Protein AF-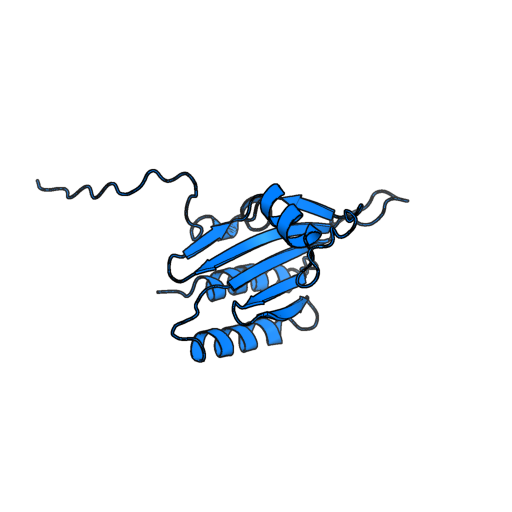A0A1B2EMW1-F1 (afdb_monomer_lite)

Organism: NCBI:txid1882682

Radius of gyration: 16.96 Å; chains: 1; bounding box: 64×35×40 Å

pLDDT: mean 75.16, std 15.54, range [31.75, 91.69]

Secondary structure (DSSP, 8-state):
---HHHHHHHHHHHHHHHT---EEEEEETT--EEEEEGGGHHHHHHHHHHHHHH-TT---EEEEEEEE-S-PPTTSPPPEEEEEEEEETTEEEEPPHHHHHHHHHH-TTT---PPP-TTEEE--HHHH-GGGGGTB--TT--S--------

Structure (mmCIF, N/CA/C/O backbone):
data_AF-A0A1B2EMW1-F1
#
_entry.id   AF-A0A1B2EMW1-F1
#
loop_
_atom_site.group_PDB
_atom_site.id
_atom_site.type_symbol
_atom_site.label_atom_id
_atom_site.label_alt_id
_atom_site.label_comp_id
_atom_site.label_asym_id
_atom_site.label_entity_id
_atom_site.label_seq_id
_atom_site.pdbx_PDB_ins_code
_atom_site.Cartn_x
_atom_site.Cartn_y
_atom_site.Cartn_z
_atom_site.occupancy
_atom_site.B_iso_or_equiv
_atom_site.auth_seq_id
_atom_site.auth_comp_id
_atom_site.auth_asym_id
_atom_site.auth_atom_id
_atom_site.pdbx_PDB_model_num
ATOM 1 N N . MET A 1 1 ? -16.337 -12.265 9.829 1.00 41.25 1 MET A N 1
ATOM 2 C CA . MET A 1 1 ? -16.059 -11.391 8.669 1.00 41.25 1 MET A CA 1
ATOM 3 C C . MET A 1 1 ? -14.568 -11.467 8.407 1.00 41.25 1 MET A C 1
ATOM 5 O O . MET A 1 1 ? -13.822 -11.493 9.378 1.00 41.25 1 MET A O 1
ATOM 9 N N . ALA A 1 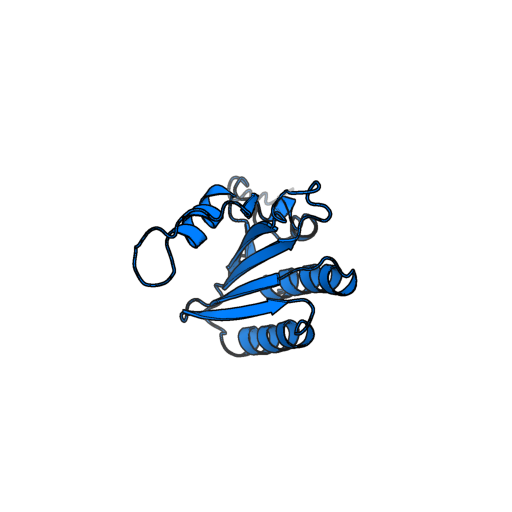2 ? -14.133 -11.597 7.153 1.00 51.66 2 ALA A N 1
ATOM 10 C CA . ALA A 1 2 ? -12.705 -11.541 6.849 1.00 51.66 2 ALA A CA 1
ATOM 11 C C . ALA A 1 2 ? -12.213 -10.118 7.145 1.00 51.66 2 ALA A C 1
ATOM 13 O O . ALA A 1 2 ? -12.780 -9.155 6.634 1.00 51.66 2 ALA A O 1
ATOM 14 N N . HIS A 1 3 ? -11.219 -9.990 8.020 1.00 72.81 3 HIS A N 1
ATOM 15 C CA . HIS A 1 3 ? -10.618 -8.706 8.360 1.00 72.81 3 HIS A CA 1
ATOM 16 C C . HIS A 1 3 ? -10.000 -8.116 7.082 1.00 72.81 3 HIS A C 1
ATOM 18 O O . HIS A 1 3 ? -9.187 -8.788 6.447 1.00 72.81 3 HIS A O 1
ATOM 24 N N . GLY A 1 4 ? -10.379 -6.898 6.672 1.00 82.44 4 GLY A N 1
ATOM 25 C CA . GLY A 1 4 ? -9.952 -6.324 5.383 1.00 82.44 4 GLY A CA 1
ATOM 26 C C . GLY A 1 4 ? -8.428 -6.323 5.196 1.00 82.44 4 GLY A C 1
ATOM 27 O O . GLY A 1 4 ? -7.935 -6.570 4.099 1.00 82.44 4 GLY A O 1
ATOM 28 N N . LEU A 1 5 ? -7.678 -6.174 6.294 1.00 84.94 5 LEU A N 1
ATOM 29 C CA . LEU A 1 5 ? -6.213 -6.232 6.302 1.00 84.94 5 LEU A CA 1
ATOM 30 C C . LEU A 1 5 ? -5.701 -7.608 5.872 1.00 84.94 5 LEU A C 1
ATOM 32 O O . LEU A 1 5 ? -4.776 -7.689 5.072 1.00 84.94 5 LEU A O 1
ATOM 36 N N . ARG A 1 6 ? -6.340 -8.689 6.342 1.00 86.12 6 ARG A N 1
ATOM 37 C CA . ARG A 1 6 ? -5.993 -10.050 5.927 1.00 86.12 6 ARG A CA 1
ATOM 38 C C . ARG A 1 6 ? -6.227 -10.226 4.432 1.00 86.12 6 ARG A C 1
ATOM 40 O O . ARG A 1 6 ? -5.388 -10.817 3.768 1.00 86.12 6 ARG A O 1
ATOM 47 N N . LYS A 1 7 ? -7.300 -9.645 3.883 1.00 87.81 7 LYS A N 1
ATOM 48 C CA . LYS A 1 7 ? -7.561 -9.759 2.446 1.00 87.81 7 LYS A CA 1
ATOM 49 C C . LYS A 1 7 ? -6.527 -9.026 1.591 1.00 87.81 7 LYS A C 1
ATOM 51 O O . LYS A 1 7 ? -6.100 -9.552 0.568 1.00 87.81 7 LYS A O 1
ATOM 56 N N . ILE A 1 8 ? -6.105 -7.840 2.027 1.00 88.00 8 ILE A N 1
ATOM 57 C CA . ILE A 1 8 ? -5.001 -7.116 1.391 1.00 88.00 8 ILE A CA 1
ATOM 58 C C . ILE A 1 8 ? -3.721 -7.957 1.425 1.00 88.00 8 ILE A C 1
ATOM 60 O O . ILE A 1 8 ? -3.061 -8.091 0.402 1.00 88.00 8 ILE A O 1
ATOM 64 N N . VAL A 1 9 ? -3.399 -8.562 2.569 1.00 87.38 9 VAL A N 1
ATOM 65 C CA . VAL A 1 9 ? -2.195 -9.391 2.733 1.00 87.38 9 VAL A CA 1
ATOM 66 C C . VAL A 1 9 ? -2.240 -10.654 1.877 1.00 87.38 9 VAL A C 1
ATOM 68 O O . VAL A 1 9 ? -1.217 -11.002 1.306 1.00 87.38 9 VAL A O 1
ATOM 71 N N . GLU A 1 10 ? -3.399 -11.301 1.726 1.00 88.31 10 GLU A N 1
ATOM 72 C CA . GLU A 1 10 ? -3.576 -12.443 0.813 1.00 88.31 10 GLU A CA 1
ATOM 73 C C . GLU A 1 10 ? -3.230 -12.074 -0.636 1.00 88.31 10 GLU A C 1
ATOM 75 O O . GLU A 1 10 ? -2.419 -12.748 -1.260 1.00 88.31 10 GLU A O 1
ATOM 80 N N . VAL A 1 11 ? -3.796 -10.978 -1.159 1.00 89.06 11 VAL A N 1
ATOM 81 C CA . VAL A 1 11 ? -3.510 -10.513 -2.533 1.00 89.06 11 VAL A CA 1
ATOM 82 C C . VAL A 1 11 ? -2.036 -10.156 -2.686 1.00 89.06 11 VAL A C 1
ATOM 84 O O . VAL A 1 11 ? -1.382 -10.498 -3.667 1.00 89.06 11 VAL A O 1
ATOM 87 N N . LEU A 1 12 ? -1.493 -9.468 -1.690 1.00 87.00 12 LEU A N 1
ATOM 88 C CA . LEU A 1 12 ? -0.093 -9.089 -1.668 1.00 87.00 12 LEU A CA 1
ATOM 89 C C . LEU A 1 12 ? 0.823 -10.335 -1.653 1.00 87.00 12 LEU A C 1
ATOM 91 O O . LEU A 1 12 ? 1.866 -10.313 -2.302 1.00 87.00 12 LEU A O 1
ATOM 95 N N . ASP A 1 13 ? 0.445 -11.411 -0.952 1.00 86.12 13 ASP A N 1
ATOM 96 C CA . ASP A 1 13 ? 1.211 -12.664 -0.872 1.00 86.12 13 ASP A CA 1
ATOM 97 C C . ASP A 1 13 ? 1.266 -13.387 -2.217 1.00 86.12 13 ASP A C 1
ATOM 99 O O . ASP A 1 13 ? 2.330 -13.861 -2.612 1.00 86.12 13 ASP A O 1
ATOM 103 N N . GLU A 1 14 ? 0.167 -13.381 -2.971 1.00 86.56 14 GLU A N 1
ATOM 104 C CA . GLU A 1 14 ? 0.135 -13.902 -4.342 1.00 86.56 14 GLU A CA 1
ATOM 105 C C . GLU A 1 14 ? 1.148 -13.171 -5.246 1.00 86.56 14 GLU A C 1
ATOM 107 O O . GLU A 1 14 ? 1.911 -13.812 -5.972 1.00 86.56 14 GLU A O 1
ATOM 112 N N . HIS A 1 15 ? 1.233 -11.840 -5.146 1.00 84.56 15 HIS A N 1
ATOM 113 C CA . HIS A 1 15 ? 2.215 -11.042 -5.891 1.00 84.56 15 HIS A CA 1
ATOM 114 C C . HIS A 1 15 ? 3.664 -11.271 -5.429 1.00 84.56 15 HIS A C 1
ATOM 116 O O . HIS A 1 15 ? 4.578 -11.330 -6.255 1.00 84.56 15 HIS A O 1
ATOM 122 N N . ALA A 1 16 ? 3.897 -11.408 -4.121 1.00 82.38 16 ALA A N 1
ATOM 123 C CA . ALA A 1 16 ? 5.229 -11.693 -3.589 1.00 82.38 16 ALA A CA 1
ATOM 124 C C . ALA A 1 16 ? 5.734 -13.066 -4.059 1.00 82.38 16 ALA A C 1
ATOM 126 O O . ALA A 1 16 ? 6.887 -13.204 -4.468 1.00 82.38 16 ALA A O 1
ATOM 127 N N . GLN A 1 17 ? 4.859 -14.076 -4.080 1.00 82.25 17 GLN A N 1
ATOM 128 C CA . GLN A 1 17 ? 5.174 -15.404 -4.614 1.00 82.25 17 GLN A CA 1
ATOM 129 C C . GLN A 1 17 ? 5.427 -15.392 -6.130 1.00 82.25 17 GLN A C 1
ATOM 131 O O . GLN A 1 17 ? 6.223 -16.198 -6.616 1.00 82.25 17 GLN A O 1
ATOM 136 N N . ALA A 1 18 ? 4.788 -14.481 -6.870 1.00 83.56 18 ALA A N 1
ATOM 137 C CA . ALA A 1 18 ? 5.028 -14.279 -8.300 1.00 83.56 18 ALA A CA 1
ATOM 138 C C . ALA A 1 18 ? 6.369 -13.579 -8.606 1.00 83.56 18 ALA A C 1
ATOM 140 O O . ALA A 1 18 ? 6.864 -13.679 -9.730 1.00 83.56 18 ALA A O 1
ATOM 141 N N . GLY A 1 19 ? 6.990 -12.936 -7.610 1.00 80.44 19 GLY A N 1
ATOM 142 C CA . GLY A 1 19 ? 8.256 -12.218 -7.770 1.00 80.44 19 GLY A CA 1
ATOM 143 C C . GLY A 1 19 ? 8.098 -10.806 -8.339 1.00 80.44 19 GLY A C 1
ATOM 144 O O . GLY A 1 19 ? 9.003 -10.313 -9.011 1.00 80.44 19 GLY A O 1
ATOM 145 N N . ASP A 1 20 ? 6.970 -10.147 -8.063 1.00 80.69 20 ASP A N 1
ATOM 146 C CA . ASP A 1 20 ? 6.629 -8.824 -8.609 1.00 80.69 20 ASP A CA 1
ATOM 147 C C . ASP A 1 20 ? 7.428 -7.653 -7.994 1.00 80.69 20 ASP A C 1
ATOM 149 O O . ASP A 1 20 ? 7.221 -6.490 -8.361 1.00 80.69 20 ASP A O 1
ATOM 153 N N . GLY A 1 21 ? 8.338 -7.919 -7.049 1.00 82.50 21 GLY A N 1
ATOM 154 C CA . GLY A 1 21 ? 9.200 -6.893 -6.460 1.00 82.50 21 GLY A CA 1
ATOM 155 C C . GLY A 1 21 ? 8.488 -5.975 -5.467 1.00 82.50 21 GLY A C 1
ATOM 156 O O . GLY A 1 21 ? 8.894 -4.819 -5.308 1.00 82.50 21 GLY A O 1
ATOM 157 N N . LEU A 1 22 ? 7.377 -6.408 -4.866 1.00 85.69 22 LEU A N 1
ATOM 158 C CA . LEU A 1 22 ? 6.535 -5.521 -4.069 1.00 85.69 22 LEU A CA 1
ATOM 159 C C . LEU A 1 22 ? 7.206 -5.122 -2.752 1.00 85.69 22 LEU A C 1
ATOM 161 O O . LEU A 1 22 ? 7.872 -5.899 -2.074 1.00 85.69 22 LEU A O 1
ATOM 165 N N . SER A 1 23 ? 6.954 -3.882 -2.338 1.00 88.00 23 SER A N 1
ATOM 166 C CA . SER A 1 23 ? 7.227 -3.441 -0.972 1.00 88.00 23 SER A CA 1
ATOM 167 C C . SER A 1 23 ? 6.031 -2.716 -0.378 1.00 88.00 23 SER A C 1
ATOM 169 O O . SER A 1 23 ? 5.301 -1.998 -1.063 1.00 88.00 23 SER A O 1
ATOM 171 N N . ILE A 1 24 ? 5.827 -2.906 0.919 1.00 89.25 24 ILE A N 1
ATOM 172 C CA . ILE A 1 24 ? 4.672 -2.419 1.659 1.00 89.25 24 ILE A CA 1
ATOM 173 C C . ILE A 1 24 ? 5.150 -1.614 2.855 1.00 89.25 24 ILE A C 1
ATOM 175 O O . ILE A 1 24 ? 6.074 -2.013 3.559 1.00 89.25 24 ILE A O 1
ATOM 179 N N . THR A 1 25 ? 4.480 -0.501 3.121 1.00 88.88 25 THR A N 1
ATOM 180 C CA . THR A 1 25 ? 4.504 0.136 4.437 1.00 88.88 25 THR A CA 1
ATOM 181 C C . THR A 1 25 ? 3.124 0.006 5.059 1.00 88.88 25 THR A C 1
ATOM 183 O O . THR A 1 25 ? 2.148 0.485 4.486 1.00 88.88 25 THR A O 1
ATOM 186 N N . LEU A 1 26 ? 3.056 -0.616 6.230 1.00 87.25 26 LEU A N 1
ATOM 187 C CA . LEU A 1 26 ? 1.871 -0.673 7.074 1.00 87.25 26 LEU A CA 1
ATOM 188 C C . LEU A 1 26 ? 2.018 0.372 8.182 1.00 87.25 26 LEU A C 1
ATOM 190 O O . LEU A 1 26 ? 3.018 0.368 8.904 1.00 87.25 26 LEU A O 1
ATOM 194 N N . LEU A 1 27 ? 1.037 1.262 8.301 1.00 84.94 27 LEU A N 1
ATOM 195 C CA . LEU A 1 27 ? 0.942 2.235 9.383 1.00 84.94 27 LEU A CA 1
ATOM 196 C C . LEU A 1 27 ? -0.288 1.922 10.233 1.00 84.94 27 LEU A C 1
ATOM 198 O O . LEU A 1 27 ? -1.396 1.809 9.705 1.00 84.94 27 LEU A O 1
ATOM 202 N N . THR A 1 28 ? -0.081 1.800 11.539 1.00 80.25 28 THR A N 1
ATOM 203 C CA . THR A 1 28 ? -1.155 1.665 12.532 1.00 80.25 28 THR A CA 1
ATOM 204 C C . THR A 1 28 ? -1.560 3.041 13.062 1.00 80.25 28 THR A C 1
ATOM 206 O O . THR A 1 28 ? -0.787 4.003 12.973 1.00 80.25 28 THR A O 1
ATOM 209 N N . ILE A 1 29 ? -2.746 3.152 13.668 1.00 72.62 29 ILE A N 1
ATOM 210 C CA . ILE A 1 29 ? -3.170 4.415 14.298 1.00 72.62 29 ILE A CA 1
ATOM 211 C C . ILE A 1 29 ? -2.290 4.796 15.492 1.00 72.62 29 ILE A C 1
ATOM 213 O O . ILE A 1 29 ? -2.096 5.979 15.764 1.00 72.62 29 ILE A O 1
ATOM 217 N N . SER A 1 30 ? -1.709 3.796 16.162 1.00 72.31 30 SER A N 1
ATOM 218 C CA . SER A 1 30 ? -0.747 3.967 17.252 1.00 72.31 30 SER A CA 1
ATOM 219 C C . SER A 1 30 ? 0.592 4.562 16.786 1.00 72.31 30 SER A C 1
ATOM 221 O O . SER A 1 30 ? 1.472 4.842 17.600 1.00 72.31 30 SER A O 1
ATOM 223 N N . GLY A 1 31 ? 0.749 4.805 15.478 1.00 72.62 31 GLY A N 1
ATOM 224 C CA . GLY A 1 31 ? 1.937 5.407 14.880 1.00 72.62 31 GLY A CA 1
ATOM 225 C C . GLY A 1 31 ? 3.059 4.405 14.621 1.00 72.62 31 GLY A C 1
ATOM 226 O O . GLY A 1 31 ? 4.166 4.813 14.257 1.00 72.62 31 GLY A O 1
ATOM 227 N N . GLN A 1 32 ? 2.798 3.105 14.782 1.00 79.50 32 GLN A N 1
ATOM 228 C CA . GLN A 1 32 ? 3.748 2.065 14.418 1.00 79.50 32 GLN A CA 1
ATOM 229 C C . GLN A 1 32 ? 3.853 1.992 12.895 1.00 79.50 32 GLN A C 1
ATOM 231 O O . GLN A 1 32 ? 2.855 1.930 12.178 1.00 79.50 32 GLN A O 1
ATOM 236 N N . VAL A 1 33 ? 5.091 1.987 12.403 1.00 83.88 33 VAL A N 1
ATOM 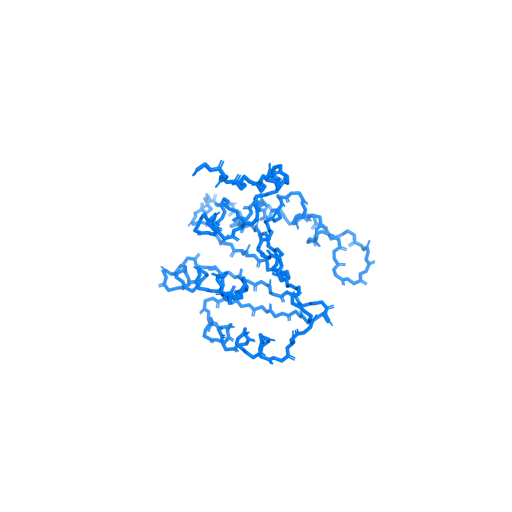237 C CA . VAL A 1 33 ? 5.404 1.856 10.980 1.00 83.88 33 VAL A CA 1
ATOM 238 C C . VAL A 1 33 ? 6.167 0.558 10.779 1.00 83.88 33 VAL A C 1
ATOM 240 O O . VAL A 1 33 ? 7.258 0.384 11.324 1.00 83.88 33 VAL A O 1
ATOM 243 N N . MET A 1 34 ? 5.610 -0.344 9.979 1.00 84.38 34 MET A N 1
ATOM 244 C CA . MET A 1 34 ? 6.249 -1.602 9.596 1.00 84.38 34 MET A CA 1
ATOM 245 C C . MET A 1 34 ? 6.472 -1.619 8.089 1.00 84.38 34 MET A C 1
ATOM 247 O O . MET A 1 34 ? 5.603 -1.207 7.323 1.00 84.38 34 MET A O 1
ATOM 251 N N . ASN A 1 35 ? 7.646 -2.080 7.663 1.00 87.56 35 ASN A N 1
ATOM 252 C CA . ASN A 1 35 ? 8.003 -2.158 6.252 1.00 87.56 35 ASN A CA 1
ATOM 253 C C . ASN A 1 35 ? 8.299 -3.601 5.872 1.00 87.56 35 ASN A C 1
ATOM 255 O O . ASN A 1 35 ? 9.073 -4.284 6.547 1.00 87.56 35 ASN A O 1
ATOM 259 N N . PHE A 1 36 ? 7.703 -4.023 4.768 1.00 86.12 36 PHE A N 1
ATOM 260 C CA . PHE A 1 36 ? 7.843 -5.364 4.237 1.00 86.12 36 PHE A CA 1
ATOM 261 C C . PHE A 1 36 ? 8.231 -5.314 2.763 1.00 86.12 36 PHE A C 1
ATOM 263 O O . PHE A 1 36 ? 7.883 -4.375 2.047 1.00 86.12 36 PHE A O 1
ATOM 270 N N . SER A 1 37 ? 8.976 -6.312 2.325 1.00 84.69 37 SER A N 1
ATOM 271 C CA . SER A 1 37 ? 9.382 -6.558 0.945 1.00 84.69 37 SER A CA 1
ATOM 272 C C . SER A 1 37 ? 9.478 -8.065 0.726 1.00 84.69 37 SER A C 1
ATOM 274 O O . SER A 1 37 ? 9.287 -8.844 1.664 1.00 84.69 37 SER A O 1
ATOM 276 N N . ASP A 1 38 ? 9.806 -8.480 -0.493 1.00 76.06 38 ASP A N 1
ATOM 277 C CA . ASP A 1 38 ? 9.955 -9.895 -0.854 1.00 76.06 38 ASP A CA 1
ATOM 278 C C . ASP A 1 38 ? 10.815 -10.696 0.153 1.00 76.06 38 ASP A C 1
ATOM 280 O O . ASP A 1 38 ? 10.484 -11.828 0.503 1.00 76.06 38 ASP A O 1
ATOM 284 N N . ASP A 1 39 ? 11.873 -10.086 0.701 1.00 76.88 39 ASP A N 1
ATOM 285 C CA . ASP A 1 39 ? 12.827 -10.743 1.609 1.00 76.88 39 ASP A CA 1
ATOM 286 C C . ASP A 1 39 ? 12.262 -11.094 2.997 1.00 76.88 39 ASP A C 1
ATOM 288 O O . ASP A 1 39 ? 12.752 -12.016 3.654 1.00 76.88 39 ASP A O 1
ATOM 292 N N . ASN A 1 40 ? 11.259 -10.361 3.486 1.00 78.50 40 ASN A N 1
ATOM 293 C CA . ASN A 1 40 ? 10.692 -10.549 4.828 1.00 78.50 40 ASN A CA 1
ATOM 294 C C . ASN A 1 40 ? 9.184 -10.815 4.796 1.00 78.50 40 ASN A C 1
ATOM 296 O O . ASN A 1 40 ? 8.483 -10.640 5.795 1.00 78.50 40 ASN A O 1
ATOM 300 N N . TRP A 1 41 ? 8.695 -11.290 3.655 1.00 79.94 41 TRP A N 1
ATOM 301 C CA . TRP A 1 41 ? 7.276 -11.442 3.404 1.00 79.94 41 TRP A CA 1
ATOM 302 C C . TRP A 1 41 ? 6.553 -12.345 4.406 1.00 79.94 41 TRP A C 1
ATOM 304 O O . TRP A 1 41 ? 5.490 -12.010 4.914 1.00 79.94 41 TRP A O 1
ATOM 314 N N . ARG A 1 42 ? 7.166 -13.471 4.787 1.00 77.81 42 ARG A N 1
ATOM 315 C CA . ARG A 1 42 ? 6.585 -14.379 5.795 1.00 77.81 42 ARG A CA 1
ATOM 316 C C . ARG A 1 42 ? 6.359 -13.700 7.148 1.00 77.81 42 ARG A C 1
ATOM 318 O O . ARG A 1 42 ? 5.455 -14.091 7.882 1.00 77.81 42 ARG A O 1
ATOM 325 N N . SER A 1 43 ? 7.164 -12.689 7.474 1.00 80.31 43 SER A N 1
ATOM 326 C CA . SER A 1 43 ? 6.994 -11.898 8.690 1.00 80.31 43 SER A CA 1
ATOM 327 C C . SER A 1 43 ? 5.787 -10.965 8.602 1.00 80.31 43 SER A C 1
ATOM 329 O O . SER A 1 43 ? 5.172 -10.722 9.632 1.00 80.31 43 SER A O 1
ATOM 331 N N . LEU A 1 44 ? 5.392 -10.499 7.408 1.00 78.75 44 LEU A N 1
ATOM 332 C CA . LEU A 1 44 ? 4.175 -9.698 7.219 1.00 78.75 44 LEU A CA 1
ATOM 333 C C . LEU A 1 44 ? 2.933 -10.474 7.657 1.00 78.75 44 LEU A C 1
ATOM 335 O O . LEU A 1 44 ? 2.149 -9.958 8.451 1.00 78.75 44 LEU A O 1
ATOM 339 N N . THR A 1 45 ? 2.763 -11.705 7.167 1.00 79.00 45 THR A N 1
ATOM 340 C CA . THR A 1 45 ? 1.593 -12.537 7.488 1.00 79.00 45 THR A CA 1
ATOM 341 C C . THR A 1 45 ? 1.472 -12.754 8.994 1.00 79.00 45 THR A C 1
ATOM 343 O O . THR A 1 45 ? 0.405 -12.538 9.563 1.00 79.00 45 THR A O 1
ATOM 346 N N . GLN A 1 46 ? 2.584 -13.097 9.652 1.00 80.31 46 GLN A N 1
ATOM 347 C CA . GLN A 1 46 ? 2.612 -13.290 11.100 1.00 80.31 46 GLN A CA 1
ATOM 348 C C . GLN A 1 46 ? 2.315 -11.989 11.861 1.00 80.31 46 GLN A C 1
ATOM 350 O O . GLN A 1 46 ? 1.480 -11.992 12.761 1.00 80.31 46 GLN A O 1
ATOM 355 N N . SER A 1 47 ? 2.955 -10.873 11.495 1.00 81.38 47 SER A N 1
ATOM 356 C CA . SER A 1 47 ? 2.715 -9.581 12.150 1.00 81.38 47 SER A CA 1
ATOM 357 C C . SER A 1 47 ? 1.267 -9.123 12.002 1.00 81.38 47 SER A C 1
ATOM 359 O O . SER A 1 47 ? 0.707 -8.555 12.932 1.00 81.38 47 SER A O 1
ATOM 361 N N . VAL A 1 48 ? 0.633 -9.388 10.861 1.00 80.00 48 VAL A N 1
ATOM 362 C CA . VAL A 1 48 ? -0.782 -9.064 10.641 1.00 80.00 48 VAL A CA 1
ATOM 363 C C . VAL A 1 48 ? -1.689 -9.936 11.503 1.00 80.00 48 VAL A C 1
ATOM 365 O O . VAL A 1 48 ? -2.637 -9.418 12.087 1.00 80.00 48 VAL A O 1
ATOM 368 N N . ASP A 1 49 ? -1.399 -11.230 11.630 1.00 80.44 49 ASP A N 1
ATOM 369 C CA . ASP A 1 49 ? -2.161 -12.119 12.513 1.00 80.44 49 ASP A CA 1
ATOM 370 C C . ASP A 1 49 ? -2.049 -11.702 13.987 1.00 80.44 49 ASP A C 1
ATOM 372 O O . ASP A 1 49 ? -3.045 -11.738 14.716 1.00 80.44 49 ASP A O 1
ATOM 376 N N . GLU A 1 50 ? -0.865 -11.258 14.414 1.00 79.62 50 GLU A N 1
ATOM 377 C CA . GLU A 1 50 ? -0.631 -10.703 15.749 1.00 79.62 50 GLU A CA 1
ATOM 378 C C . GLU A 1 50 ? -1.405 -9.391 15.957 1.00 79.62 50 GLU A C 1
ATOM 380 O O . GLU A 1 50 ? -2.128 -9.279 16.946 1.00 79.62 50 GLU A O 1
ATOM 385 N N . LEU A 1 51 ? -1.345 -8.454 15.002 1.00 77.25 51 LEU A N 1
ATOM 386 C CA . LEU A 1 51 ? -2.055 -7.165 15.059 1.00 77.25 51 LEU A CA 1
ATOM 387 C C . LEU A 1 51 ? -3.574 -7.335 15.132 1.00 77.25 51 LEU A C 1
ATOM 389 O O . LEU A 1 51 ? -4.222 -6.740 15.992 1.00 77.25 51 LEU A O 1
ATOM 393 N N . ILE A 1 52 ? -4.135 -8.192 14.272 1.00 75.88 52 ILE A N 1
ATOM 394 C CA . ILE A 1 52 ? -5.572 -8.509 14.265 1.00 75.88 52 ILE A CA 1
ATOM 395 C C . ILE A 1 52 ? -5.998 -9.126 15.606 1.00 75.88 52 ILE A C 1
ATOM 397 O O . ILE A 1 52 ? -7.122 -8.919 16.058 1.00 75.88 52 ILE A O 1
ATOM 401 N N . SER A 1 53 ? -5.117 -9.902 16.243 1.00 73.56 53 SER A N 1
ATOM 402 C CA . SER A 1 53 ? -5.410 -10.555 17.522 1.00 73.56 53 SER A CA 1
ATOM 403 C C . SER A 1 53 ? -5.272 -9.612 18.723 1.00 73.56 53 SER A C 1
ATOM 405 O O . SER A 1 53 ? -5.943 -9.830 19.733 1.00 73.56 53 SER A O 1
ATOM 407 N N . SER A 1 54 ? -4.407 -8.593 18.648 1.00 68.94 54 SER A N 1
ATOM 408 C CA . SER A 1 54 ? -4.120 -7.677 19.760 1.00 68.94 54 SER A CA 1
ATOM 409 C C . SER A 1 54 ? -5.020 -6.443 19.815 1.00 68.94 54 SER A C 1
ATOM 411 O O . SER A 1 54 ? -5.274 -5.944 20.909 1.00 68.94 54 SER A O 1
ATOM 413 N N . GLU A 1 55 ? -5.502 -5.940 18.676 1.00 61.31 55 GLU A N 1
ATOM 414 C CA . GLU A 1 55 ? -6.163 -4.627 18.595 1.00 61.31 55 GLU A CA 1
ATOM 415 C C . GLU A 1 55 ? -7.666 -4.716 18.306 1.00 61.31 55 GLU A C 1
ATOM 417 O O . GLU A 1 55 ? -8.160 -4.085 17.385 1.00 61.31 55 GLU A O 1
ATOM 422 N N . ALA A 1 56 ? -8.423 -5.445 19.134 1.00 53.94 56 ALA A N 1
ATOM 423 C CA . ALA A 1 56 ? -9.872 -5.660 18.967 1.00 53.94 56 ALA A CA 1
ATOM 424 C C . ALA A 1 56 ? -10.747 -4.379 18.831 1.00 53.94 56 ALA A C 1
ATOM 426 O O . ALA A 1 56 ? -11.927 -4.466 18.465 1.00 53.94 56 ALA A O 1
ATOM 427 N N . ASP A 1 57 ? -10.193 -3.192 19.104 1.00 53.78 57 ASP A N 1
ATOM 428 C CA . ASP A 1 57 ? -10.902 -1.912 19.051 1.00 53.78 57 ASP A CA 1
ATOM 429 C C . ASP A 1 57 ? -10.279 -0.830 18.144 1.00 53.78 57 ASP A C 1
ATOM 431 O O . ASP A 1 57 ? -10.963 0.158 17.868 1.00 53.78 57 ASP A O 1
ATOM 435 N N . GLU A 1 58 ? -9.075 -1.017 17.587 1.00 57.88 58 GLU A N 1
ATOM 436 C CA . GLU A 1 58 ? -8.348 0.008 16.805 1.00 57.88 58 GLU A CA 1
ATOM 43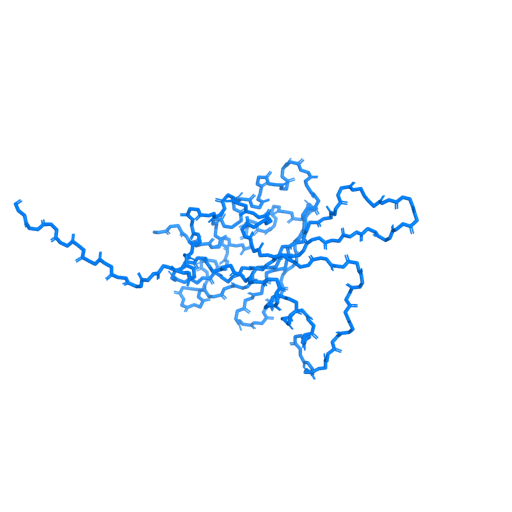7 C C . GLU A 1 58 ? -8.060 -0.439 15.354 1.00 57.88 58 GLU A C 1
ATOM 439 O O . GLU A 1 58 ? -6.956 -0.354 14.836 1.00 57.88 58 GLU A O 1
ATOM 444 N N . ASP A 1 59 ? -9.097 -0.882 14.646 1.00 67.06 59 ASP A N 1
ATOM 445 C CA . ASP A 1 59 ? -8.996 -1.588 13.353 1.00 67.06 59 ASP A CA 1
ATOM 446 C C . ASP A 1 59 ? -8.590 -0.735 12.129 1.00 67.06 59 ASP A C 1
ATOM 448 O O . ASP A 1 59 ? -8.809 -1.168 10.994 1.00 67.06 59 ASP A O 1
ATOM 452 N N . THR A 1 60 ? -8.069 0.488 12.300 1.00 78.94 60 THR A N 1
ATOM 453 C CA . THR A 1 60 ? -7.724 1.335 11.142 1.00 78.94 60 THR A CA 1
ATOM 454 C C . THR A 1 60 ? -6.250 1.237 10.764 1.00 78.94 60 THR A C 1
ATOM 456 O O . THR A 1 60 ? -5.367 1.645 11.511 1.00 78.94 60 THR A O 1
ATOM 459 N N . TYR A 1 61 ? -5.977 0.761 9.554 1.00 84.75 61 TYR A N 1
ATOM 460 C CA . TYR A 1 61 ? -4.623 0.587 9.035 1.00 84.75 61 TYR A CA 1
ATOM 461 C C . TYR A 1 61 ? -4.455 1.325 7.717 1.00 84.75 61 TYR A C 1
ATOM 463 O O . TYR A 1 61 ? -5.316 1.235 6.844 1.00 84.75 61 TYR A O 1
ATOM 471 N N . VAL A 1 62 ? -3.323 1.999 7.531 1.00 85.00 62 VAL A N 1
ATOM 472 C CA . VAL A 1 62 ? -2.935 2.539 6.223 1.00 85.00 62 VAL A CA 1
ATOM 473 C C . VAL A 1 62 ? -1.904 1.609 5.601 1.00 85.00 62 VAL A C 1
ATOM 475 O O . VAL A 1 62 ? -0.850 1.359 6.184 1.00 85.00 62 VAL A O 1
ATOM 478 N N . VAL A 1 63 ? -2.200 1.104 4.408 1.00 87.25 63 VAL A N 1
ATOM 479 C CA . VAL A 1 63 ? -1.318 0.218 3.645 1.00 87.25 63 VAL A CA 1
ATOM 480 C C . VAL A 1 63 ? -0.836 0.958 2.408 1.00 87.25 63 VAL A C 1
ATOM 482 O O . VAL A 1 63 ? -1.629 1.302 1.537 1.00 87.25 63 VAL A O 1
ATOM 485 N N . ILE A 1 64 ? 0.468 1.200 2.318 1.00 87.94 64 ILE A N 1
ATOM 486 C CA . ILE A 1 64 ? 1.113 1.810 1.152 1.00 87.94 64 ILE A CA 1
ATOM 487 C C . ILE A 1 64 ? 1.851 0.718 0.398 1.00 87.94 64 ILE A C 1
ATOM 489 O O . ILE A 1 64 ? 2.799 0.143 0.929 1.00 87.94 64 ILE A O 1
ATOM 493 N N . VAL A 1 65 ? 1.458 0.469 -0.844 1.00 89.06 65 VAL A N 1
ATOM 494 C CA . VAL A 1 65 ? 2.046 -0.556 -1.710 1.00 89.06 65 VAL A CA 1
ATOM 495 C C . VAL A 1 65 ? 2.908 0.123 -2.763 1.00 89.06 65 VAL A C 1
ATOM 497 O O . VAL A 1 65 ? 2.506 1.124 -3.358 1.00 89.06 65 VAL A O 1
ATOM 500 N N . ARG A 1 66 ? 4.106 -0.409 -2.990 1.00 90.12 66 ARG A N 1
ATOM 501 C CA . ARG A 1 66 ? 5.060 0.076 -3.986 1.00 90.12 66 ARG A CA 1
ATOM 502 C C . ARG A 1 66 ? 5.470 -1.081 -4.884 1.00 90.12 66 ARG A C 1
ATOM 504 O O . ARG A 1 66 ? 5.970 -2.087 -4.387 1.00 90.12 66 ARG A O 1
ATOM 511 N N . ARG A 1 67 ? 5.302 -0.905 -6.193 1.00 87.56 67 ARG A N 1
ATOM 512 C CA . ARG A 1 67 ? 5.757 -1.839 -7.228 1.00 87.56 67 ARG A CA 1
ATOM 513 C C . ARG A 1 67 ? 6.859 -1.184 -8.066 1.00 87.56 67 ARG A C 1
ATOM 515 O O . ARG A 1 67 ? 6.643 -0.063 -8.537 1.00 87.56 67 ARG A O 1
ATOM 522 N N . PRO A 1 68 ? 8.028 -1.813 -8.254 1.00 84.06 68 PRO A N 1
ATOM 523 C CA . PRO A 1 68 ? 9.015 -1.347 -9.218 1.00 84.06 68 PRO A CA 1
ATOM 524 C C . PRO A 1 68 ? 8.452 -1.505 -10.635 1.00 84.06 68 PRO A C 1
ATOM 526 O O . PRO A 1 68 ? 7.873 -2.533 -10.970 1.00 84.06 68 PRO A O 1
ATOM 529 N N . ASP A 1 69 ? 8.609 -0.492 -11.482 1.00 73.19 69 ASP A N 1
ATOM 530 C CA . ASP A 1 69 ? 8.257 -0.629 -12.893 1.00 73.19 69 ASP A CA 1
ATOM 531 C C . ASP A 1 69 ? 9.260 -1.577 -13.571 1.00 73.19 69 ASP A C 1
ATOM 533 O O . ASP A 1 69 ? 10.476 -1.411 -13.450 1.00 73.19 69 ASP A O 1
ATOM 537 N N . GLU A 1 70 ? 8.750 -2.551 -14.330 1.00 61.00 70 GLU A N 1
ATOM 538 C CA . GLU A 1 70 ? 9.543 -3.675 -14.847 1.00 61.00 70 GLU A CA 1
ATOM 539 C C . GLU A 1 70 ? 10.700 -3.268 -15.773 1.00 61.00 70 GLU A C 1
ATOM 541 O O . GLU A 1 70 ? 11.658 -4.028 -15.918 1.00 61.00 70 GLU A O 1
ATOM 546 N N . LYS A 1 71 ? 10.647 -2.098 -16.432 1.00 59.31 71 LYS A N 1
ATOM 547 C CA . LYS A 1 71 ? 11.694 -1.658 -17.375 1.00 59.31 71 LYS A CA 1
ATOM 548 C C . LYS A 1 71 ? 11.833 -0.134 -17.445 1.00 59.31 71 LYS A C 1
ATOM 550 O O . LYS A 1 71 ? 11.148 0.500 -18.255 1.00 59.31 71 LYS A O 1
ATOM 555 N N . PRO A 1 72 ? 12.760 0.492 -16.699 1.00 60.50 72 PRO A N 1
ATOM 556 C CA . PRO A 1 72 ? 13.188 1.839 -17.050 1.00 60.50 72 PRO A CA 1
ATOM 557 C C . PRO A 1 72 ? 13.867 1.815 -18.424 1.00 60.50 72 PRO A C 1
ATOM 559 O O . PRO A 1 72 ? 14.677 0.937 -18.723 1.00 60.50 72 PRO A O 1
ATOM 562 N N . ALA A 1 73 ? 13.557 2.794 -19.277 1.00 63.59 73 ALA A N 1
ATOM 563 C CA . ALA A 1 73 ? 14.337 2.994 -20.495 1.00 63.59 73 ALA A CA 1
ATOM 564 C C . ALA A 1 73 ? 15.818 3.247 -20.126 1.00 63.59 73 ALA A C 1
ATOM 566 O O . ALA A 1 73 ? 16.075 3.844 -19.076 1.00 63.59 73 ALA A O 1
ATOM 567 N N . PRO A 1 74 ? 16.794 2.845 -20.961 1.00 63.62 74 PRO A N 1
ATOM 568 C CA . PRO A 1 74 ? 18.210 3.073 -20.678 1.00 63.62 74 PRO A CA 1
ATOM 569 C C . PRO A 1 74 ? 18.492 4.540 -20.320 1.00 63.62 74 PRO A C 1
ATOM 571 O O . PRO A 1 74 ? 18.092 5.449 -21.046 1.00 63.62 74 PRO A O 1
ATOM 574 N N . GLY A 1 75 ? 19.149 4.770 -19.179 1.00 67.12 75 GLY A N 1
ATOM 575 C CA . GLY A 1 75 ? 19.447 6.113 -18.665 1.00 67.12 75 GLY A CA 1
ATOM 576 C C . GLY A 1 75 ? 18.303 6.797 -17.905 1.00 67.12 75 GLY A C 1
ATOM 577 O O . GLY A 1 75 ? 18.476 7.931 -17.461 1.00 67.12 75 GLY A O 1
ATOM 578 N N . LYS A 1 76 ? 17.150 6.140 -17.723 1.00 62.78 76 LYS A N 1
ATOM 579 C CA . LYS A 1 76 ? 16.074 6.623 -16.848 1.00 62.78 76 LYS A CA 1
ATOM 580 C C . LYS A 1 76 ? 16.169 5.994 -15.462 1.00 62.78 76 LYS A C 1
ATOM 582 O O . LYS A 1 76 ? 16.549 4.837 -15.309 1.00 62.78 76 LYS A O 1
ATOM 587 N N . ILE A 1 77 ? 15.796 6.778 -14.454 1.00 62.53 77 ILE A N 1
ATOM 588 C CA . ILE A 1 77 ? 15.673 6.308 -13.074 1.00 62.53 77 ILE A CA 1
ATOM 589 C C . ILE A 1 77 ? 14.525 5.280 -13.032 1.00 62.53 77 ILE A C 1
ATOM 591 O O . ILE A 1 77 ? 13.474 5.566 -13.615 1.00 62.53 77 ILE A O 1
ATOM 595 N N . PRO A 1 78 ? 14.698 4.109 -12.384 1.00 63.81 78 PRO A N 1
ATOM 596 C CA . PRO A 1 78 ? 13.607 3.168 -12.146 1.00 63.81 78 PRO A CA 1
ATOM 597 C C . PRO A 1 78 ? 12.420 3.889 -11.512 1.00 63.81 78 PRO A C 1
ATOM 599 O O . PRO A 1 78 ? 12.567 4.538 -10.474 1.00 63.81 78 PRO A O 1
ATOM 602 N N . LEU A 1 79 ? 11.266 3.811 -12.169 1.00 74.19 79 LEU A N 1
ATOM 603 C CA . LEU A 1 79 ? 10.024 4.345 -11.633 1.00 74.19 79 LEU A CA 1
ATOM 604 C C . LEU A 1 79 ? 9.439 3.322 -10.658 1.00 74.19 79 LEU A C 1
ATOM 606 O O . LEU A 1 79 ? 9.508 2.120 -10.898 1.00 74.19 79 LEU A O 1
ATOM 610 N N . LYS A 1 80 ? 8.880 3.796 -9.550 1.00 85.06 80 LYS A N 1
ATOM 611 C CA . LYS A 1 80 ? 8.068 2.994 -8.634 1.00 85.06 80 LYS A CA 1
ATOM 612 C C . LYS A 1 80 ? 6.631 3.479 -8.706 1.00 85.06 80 LYS A C 1
ATOM 614 O O . LYS A 1 80 ? 6.373 4.678 -8.595 1.00 85.06 80 LYS A O 1
ATOM 619 N N . THR A 1 81 ? 5.704 2.553 -8.882 1.00 89.00 81 THR A N 1
ATOM 620 C CA . THR A 1 81 ? 4.272 2.828 -8.810 1.00 89.00 81 THR A CA 1
ATOM 621 C C . THR A 1 81 ? 3.809 2.655 -7.371 1.00 89.00 81 THR A C 1
ATOM 623 O O . THR A 1 81 ? 4.085 1.628 -6.755 1.00 89.00 81 THR A O 1
ATOM 626 N N . ILE A 1 82 ? 3.152 3.673 -6.821 1.00 90.31 82 ILE A N 1
ATOM 627 C CA . ILE A 1 82 ? 2.722 3.738 -5.426 1.00 90.31 82 ILE A CA 1
ATOM 628 C C . ILE A 1 82 ? 1.203 3.856 -5.376 1.00 90.31 82 ILE A C 1
ATOM 630 O O . ILE A 1 82 ? 0.634 4.737 -6.022 1.00 90.31 82 ILE A O 1
ATOM 634 N N . ALA A 1 83 ? 0.574 3.010 -4.567 1.00 91.25 83 ALA A N 1
ATOM 635 C CA . ALA A 1 83 ? -0.844 3.095 -4.248 1.00 91.25 83 ALA A CA 1
ATOM 636 C C . ALA A 1 83 ? -1.070 2.966 -2.737 1.00 91.25 83 ALA A C 1
ATOM 638 O O . ALA A 1 83 ? -0.207 2.467 -2.009 1.00 91.25 83 ALA A O 1
ATOM 639 N N . GLY A 1 84 ? -2.219 3.442 -2.263 1.00 91.56 84 GLY A N 1
ATOM 640 C CA . GLY A 1 84 ? -2.563 3.454 -0.846 1.00 91.56 84 GLY A CA 1
ATOM 641 C C . GLY A 1 84 ? -3.951 2.887 -0.572 1.00 91.56 84 GLY A C 1
ATOM 642 O O . GLY A 1 84 ? -4.872 3.061 -1.369 1.00 91.56 84 GLY A O 1
ATOM 643 N N . PHE A 1 85 ? -4.100 2.245 0.581 1.00 91.69 85 PHE A N 1
ATOM 644 C CA . PHE A 1 85 ? -5.362 1.717 1.083 1.00 91.69 85 PHE A CA 1
ATOM 645 C C . PHE A 1 85 ? -5.542 2.110 2.543 1.00 91.69 85 PHE A C 1
ATOM 647 O O . PHE A 1 85 ? -4.574 2.145 3.303 1.00 91.69 85 PHE A O 1
ATOM 654 N N . VAL A 1 86 ? -6.785 2.347 2.941 1.00 89.81 86 VAL A N 1
ATOM 655 C CA . VAL A 1 86 ? -7.191 2.443 4.342 1.00 89.81 86 VAL A CA 1
ATOM 656 C C . VAL A 1 86 ? -8.078 1.250 4.640 1.00 89.81 86 VAL A C 1
ATOM 658 O O . VAL A 1 86 ? -9.126 1.070 4.031 1.00 89.81 86 VAL A O 1
ATOM 661 N N . VAL A 1 87 ? -7.659 0.414 5.571 1.00 87.88 87 VAL A N 1
ATOM 662 C CA . VAL A 1 87 ? -8.453 -0.705 6.065 1.00 87.88 87 VAL A CA 1
ATOM 663 C C . VAL A 1 87 ? -9.114 -0.268 7.355 1.00 87.88 87 VAL A C 1
ATOM 665 O O . VAL A 1 87 ? -8.439 0.313 8.190 1.00 87.88 87 VAL A O 1
ATOM 6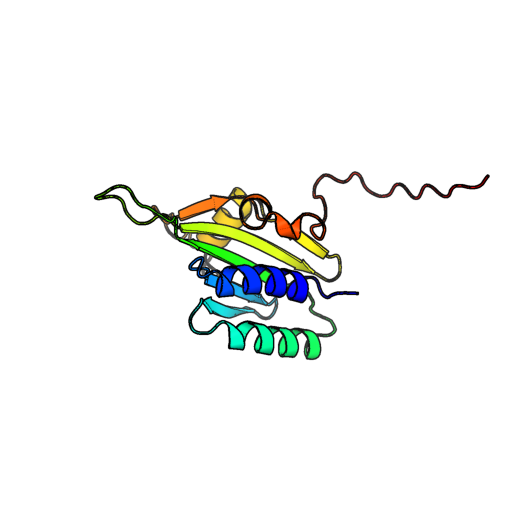68 N N . SER A 1 88 ? -10.400 -0.551 7.526 1.00 83.44 88 SER A N 1
ATOM 669 C CA . SER A 1 88 ? -11.131 -0.346 8.780 1.00 83.44 88 SER A CA 1
ATOM 670 C C . SER A 1 88 ? -12.151 -1.467 9.016 1.00 83.44 88 SER A C 1
ATOM 672 O O . SER A 1 88 ? -12.360 -2.308 8.136 1.00 83.44 88 SER A O 1
ATOM 674 N N . LYS A 1 89 ? -12.877 -1.427 10.148 1.00 76.75 89 LYS A N 1
ATOM 675 C CA . LYS A 1 89 ? -14.076 -2.266 10.391 1.00 76.75 89 LYS A CA 1
ATOM 676 C C . LYS A 1 89 ? -15.092 -2.194 9.247 1.00 76.75 89 LYS A C 1
ATOM 678 O O . LYS A 1 89 ? -15.787 -3.173 8.990 1.00 76.75 89 LYS A O 1
ATOM 683 N N . ALA A 1 90 ? -15.193 -1.044 8.577 1.00 79.31 90 ALA A N 1
ATOM 684 C CA . ALA A 1 90 ? -16.148 -0.841 7.492 1.00 79.31 90 ALA A CA 1
ATOM 685 C C . ALA A 1 90 ? -15.743 -1.565 6.198 1.00 79.31 90 ALA A C 1
ATOM 687 O O . ALA A 1 90 ? -16.609 -1.878 5.388 1.00 79.31 90 ALA A O 1
ATOM 688 N N . GLY A 1 91 ? -14.451 -1.839 6.001 1.00 83.69 91 GLY A N 1
ATOM 689 C CA . GLY A 1 91 ? -13.924 -2.442 4.781 1.00 83.69 91 GLY A CA 1
ATOM 690 C C . GLY A 1 91 ? -12.616 -1.801 4.329 1.00 83.69 91 GLY A C 1
ATOM 691 O O . GLY A 1 91 ? -11.912 -1.157 5.111 1.00 83.69 91 GLY A O 1
ATOM 692 N N . ILE A 1 92 ? -12.288 -2.003 3.054 1.00 89.50 92 ILE A N 1
ATOM 693 C CA . ILE A 1 92 ? -11.092 -1.452 2.413 1.00 89.50 92 ILE A CA 1
ATOM 694 C C . ILE A 1 92 ? -11.497 -0.206 1.626 1.00 89.50 92 ILE A C 1
ATOM 696 O O . ILE A 1 92 ? -12.355 -0.277 0.757 1.00 89.50 92 ILE A O 1
ATOM 700 N N . LEU A 1 93 ? -10.869 0.927 1.899 1.00 90.25 93 LEU A N 1
ATOM 701 C CA . LEU A 1 93 ? -10.978 2.152 1.115 1.00 90.25 93 LEU A CA 1
ATOM 702 C C . LEU A 1 93 ? -9.707 2.320 0.290 1.00 90.25 93 LEU A C 1
ATOM 704 O O . LEU A 1 93 ? -8.598 2.148 0.797 1.00 90.25 93 LEU A O 1
ATOM 708 N N . THR A 1 94 ? -9.857 2.659 -0.982 1.00 90.50 94 THR A N 1
ATOM 709 C CA . THR A 1 94 ? -8.723 2.937 -1.867 1.00 90.50 94 THR A CA 1
ATOM 710 C C . THR A 1 94 ? -8.430 4.425 -1.859 1.00 90.50 94 THR A C 1
ATOM 712 O O . THR A 1 94 ? -9.336 5.221 -2.087 1.00 90.50 94 THR A O 1
ATOM 715 N N . LEU A 1 95 ? -7.173 4.795 -1.635 1.00 89.31 95 LEU A N 1
ATOM 716 C CA . LEU A 1 95 ? -6.742 6.181 -1.768 1.00 89.31 95 LEU A CA 1
ATOM 717 C C . LEU A 1 95 ? -6.551 6.512 -3.248 1.00 89.31 95 LEU A C 1
ATOM 719 O O . LEU A 1 95 ? -5.999 5.710 -4.011 1.00 89.31 95 LEU A O 1
ATOM 723 N N . SER A 1 96 ? -6.984 7.704 -3.638 1.00 88.75 96 SER A N 1
ATOM 724 C CA . SER A 1 96 ? -6.652 8.309 -4.925 1.00 88.75 96 SER A CA 1
ATOM 725 C C . SER A 1 96 ? -5.152 8.593 -5.026 1.00 88.75 96 SER A C 1
ATOM 727 O O . SER A 1 96 ? -4.443 8.696 -4.018 1.00 88.75 96 SER A O 1
ATOM 729 N N . ALA A 1 97 ? -4.663 8.757 -6.258 1.00 88.31 97 ALA A N 1
ATOM 730 C CA . ALA A 1 97 ? -3.271 9.109 -6.527 1.00 88.31 97 ALA A CA 1
ATOM 731 C C . ALA A 1 97 ? -2.856 10.412 -5.813 1.00 88.31 97 ALA A C 1
ATOM 733 O O . ALA A 1 97 ? -1.729 10.538 -5.327 1.00 88.31 97 ALA A O 1
ATOM 734 N N . GLU A 1 98 ? -3.768 11.376 -5.725 1.00 87.19 98 GLU A N 1
ATOM 735 C CA . GLU A 1 98 ? -3.588 12.655 -5.053 1.00 87.19 98 GLU A CA 1
ATOM 736 C C . GLU A 1 98 ? -3.482 12.495 -3.537 1.00 87.19 98 GLU A C 1
ATOM 738 O O . GLU A 1 98 ? -2.529 13.014 -2.954 1.00 87.19 98 GLU A O 1
ATOM 743 N N . GLU A 1 99 ? -4.386 11.740 -2.908 1.00 87.88 99 GLU A N 1
ATOM 744 C CA . GLU A 1 99 ? -4.373 11.507 -1.457 1.00 87.88 99 GLU A CA 1
ATOM 745 C C . GLU A 1 99 ? -3.091 10.808 -1.011 1.00 87.88 99 GLU A C 1
ATOM 747 O O . GLU A 1 99 ? -2.449 11.235 -0.049 1.00 87.88 99 GLU A O 1
ATOM 752 N N . ILE A 1 100 ? -2.660 9.765 -1.730 1.00 86.44 100 ILE A N 1
ATOM 753 C CA . ILE A 1 100 ? -1.425 9.058 -1.378 1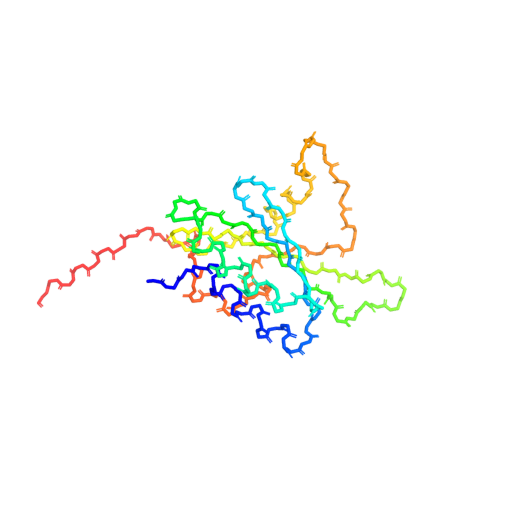.00 86.44 100 ILE A CA 1
ATOM 754 C C . ILE A 1 100 ? -0.187 9.931 -1.615 1.00 86.44 100 ILE A C 1
ATOM 756 O O . ILE A 1 100 ? 0.751 9.918 -0.811 1.00 86.44 100 ILE A O 1
ATOM 760 N N . ARG A 1 101 ? -0.188 10.741 -2.682 1.00 85.44 101 ARG A N 1
ATOM 761 C CA . ARG A 1 101 ? 0.883 11.707 -2.950 1.00 85.44 101 ARG A CA 1
ATOM 762 C C . ARG A 1 101 ? 0.980 12.720 -1.817 1.00 85.44 101 ARG A C 1
ATOM 764 O O . ARG A 1 101 ? 2.085 13.004 -1.360 1.00 85.44 101 ARG A O 1
ATOM 771 N N . GLU A 1 102 ? -0.145 13.261 -1.366 1.00 82.81 102 GLU A N 1
ATOM 772 C CA . GLU A 1 102 ? -0.190 14.224 -0.266 1.00 82.81 102 GLU A CA 1
ATOM 773 C C . GLU A 1 102 ? 0.223 13.595 1.063 1.00 82.81 102 GLU A C 1
ATOM 775 O O . GLU A 1 102 ? 1.038 14.187 1.775 1.00 82.81 102 GLU A O 1
ATOM 780 N N . ALA A 1 103 ? -0.238 12.379 1.364 1.00 79.00 103 ALA A N 1
ATOM 781 C CA . ALA A 1 103 ? 0.144 11.647 2.569 1.00 79.00 103 ALA A CA 1
ATOM 782 C C . ALA A 1 103 ? 1.664 11.423 2.639 1.00 79.00 103 ALA A C 1
ATOM 784 O O . ALA A 1 103 ? 2.294 11.693 3.661 1.00 79.00 103 ALA A O 1
ATOM 785 N N . ILE A 1 104 ? 2.282 11.011 1.528 1.00 79.12 104 ILE A N 1
ATOM 786 C CA . ILE A 1 104 ? 3.732 10.787 1.455 1.00 79.12 104 ILE A CA 1
ATOM 787 C C . ILE A 1 104 ? 4.506 12.110 1.497 1.00 79.12 104 ILE A C 1
ATOM 789 O O . ILE A 1 104 ? 5.521 12.210 2.186 1.00 79.12 104 ILE A O 1
ATOM 793 N N . GLN A 1 105 ? 4.035 13.144 0.796 1.00 74.44 105 GLN A N 1
ATOM 794 C CA . GLN A 1 105 ? 4.718 14.441 0.736 1.00 74.44 105 GLN A CA 1
ATOM 795 C C . GLN A 1 105 ? 4.592 15.254 2.026 1.00 74.44 105 GLN A C 1
ATOM 797 O O . GLN A 1 105 ? 5.421 16.128 2.267 1.00 74.44 105 GLN A O 1
ATOM 802 N N . THR A 1 106 ? 3.592 14.997 2.866 1.00 66.06 106 THR A N 1
ATOM 803 C CA . THR A 1 106 ? 3.371 15.782 4.092 1.00 66.06 106 THR A CA 1
ATOM 804 C C . THR A 1 106 ? 4.284 15.354 5.247 1.00 66.06 106 THR A C 1
ATOM 806 O O . THR A 1 106 ? 4.474 16.134 6.176 1.00 66.06 106 THR A O 1
ATOM 809 N N . GLY A 1 107 ? 4.945 14.193 5.147 1.00 56.16 107 GLY A N 1
ATOM 810 C CA . GLY A 1 107 ? 6.000 13.752 6.063 1.00 56.16 107 GLY A CA 1
ATOM 811 C C . GLY A 1 107 ? 5.531 13.563 7.510 1.00 56.16 107 GLY A C 1
ATOM 812 O O . GLY A 1 107 ? 5.335 14.530 8.244 1.00 56.16 107 GLY A O 1
ATOM 813 N N . ASN A 1 108 ? 5.461 12.302 7.941 1.00 55.97 108 ASN A N 1
ATOM 814 C CA . ASN A 1 108 ? 4.849 11.781 9.176 1.00 55.97 108 ASN A CA 1
ATOM 815 C C . ASN A 1 108 ? 5.178 12.420 10.544 1.00 55.97 108 ASN A C 1
ATOM 817 O O . ASN A 1 108 ? 4.734 11.874 11.542 1.00 55.97 108 ASN A O 1
ATOM 821 N N . GLN A 1 109 ? 5.905 13.533 10.670 1.00 46.56 109 GLN A N 1
ATOM 822 C CA . GLN A 1 109 ? 6.222 14.105 11.991 1.00 46.56 109 GLN A CA 1
ATOM 823 C C . GLN A 1 109 ? 6.574 15.601 12.030 1.00 46.56 109 GLN A C 1
ATOM 825 O O . GLN A 1 109 ? 6.767 16.136 13.117 1.00 46.56 109 GLN A O 1
ATOM 830 N N . THR A 1 110 ? 6.682 16.312 10.897 1.00 52.41 110 THR A N 1
ATOM 831 C CA . THR A 1 110 ? 7.239 17.688 10.918 1.00 52.41 110 THR A CA 1
ATOM 832 C C . THR A 1 110 ? 6.397 18.757 10.225 1.00 52.41 110 THR A C 1
ATOM 834 O O . THR A 1 110 ? 6.746 19.934 10.316 1.00 52.41 110 THR A O 1
ATOM 837 N N . GLY A 1 111 ? 5.324 18.384 9.512 1.00 52.75 111 GLY A N 1
ATOM 838 C CA . GLY A 1 111 ? 4.532 19.319 8.698 1.00 52.75 111 GLY A CA 1
ATOM 839 C C . GLY A 1 111 ? 5.326 19.971 7.556 1.00 52.75 111 GLY A C 1
ATOM 840 O O . GLY A 1 111 ? 4.845 20.898 6.904 1.00 52.75 111 GLY A O 1
ATOM 841 N N . LYS A 1 112 ? 6.563 19.518 7.315 1.00 50.62 112 LYS A N 1
ATOM 842 C CA . LYS A 1 112 ? 7.413 20.006 6.234 1.00 50.62 112 LYS A CA 1
ATOM 843 C C . LYS A 1 112 ? 7.146 19.172 4.994 1.00 50.62 112 LYS A C 1
ATOM 845 O O . LYS A 1 112 ? 7.288 17.953 5.026 1.00 50.62 112 LYS A O 1
ATOM 850 N N . ARG A 1 113 ? 6.826 19.854 3.891 1.00 54.56 113 ARG A N 1
ATOM 851 C CA . ARG A 1 113 ? 6.716 19.225 2.574 1.00 54.56 113 ARG A CA 1
ATOM 852 C C . ARG A 1 113 ? 8.031 18.532 2.228 1.00 54.56 113 ARG A C 1
ATOM 854 O O . ARG A 1 113 ? 9.056 19.194 2.058 1.00 54.56 113 ARG A O 1
ATOM 861 N N . ILE A 1 114 ? 7.987 17.211 2.122 1.00 63.31 114 ILE A N 1
ATOM 862 C CA . ILE A 1 114 ? 9.058 16.406 1.553 1.00 63.31 114 ILE A CA 1
ATOM 863 C C . ILE A 1 114 ? 9.099 16.720 0.049 1.00 63.31 114 ILE A C 1
ATOM 865 O O . ILE A 1 114 ? 8.039 16.797 -0.584 1.00 63.31 114 ILE A O 1
ATOM 869 N N . PRO A 1 115 ? 10.289 16.953 -0.537 1.00 59.84 115 PRO A N 1
ATOM 870 C CA . PRO A 1 115 ? 10.416 17.153 -1.972 1.00 59.84 115 PRO A CA 1
ATOM 871 C C . PRO A 1 115 ? 9.749 16.005 -2.744 1.00 59.84 115 PRO A C 1
ATOM 873 O O . PRO A 1 115 ? 9.841 14.854 -2.314 1.00 59.84 115 PRO A O 1
ATOM 876 N N . PRO A 1 116 ? 9.082 16.291 -3.874 1.00 64.56 116 PRO A N 1
ATOM 877 C CA . PRO A 1 116 ? 8.474 15.248 -4.687 1.00 64.56 116 PRO A CA 1
ATOM 878 C C . PRO A 1 116 ? 9.536 14.229 -5.103 1.00 64.56 116 PRO A C 1
ATOM 880 O O . PRO A 1 116 ? 10.613 14.608 -5.556 1.00 64.56 116 PRO A O 1
ATOM 883 N N . GLU A 1 117 ? 9.228 12.941 -4.954 1.00 68.31 117 GLU A N 1
ATOM 884 C CA . GLU A 1 117 ? 10.094 11.868 -5.433 1.00 68.31 117 GLU A CA 1
ATOM 885 C C . GLU A 1 117 ? 9.978 11.786 -6.967 1.00 68.31 117 GLU A C 1
ATOM 887 O O . GLU A 1 117 ? 8.943 11.350 -7.473 1.00 68.31 117 GLU A O 1
ATOM 892 N N . PRO A 1 118 ? 11.006 12.191 -7.744 1.00 64.62 118 PRO A N 1
ATOM 893 C CA . PRO A 1 118 ? 10.918 12.244 -9.208 1.00 64.62 118 PRO A CA 1
ATOM 894 C C . PRO A 1 118 ? 10.831 10.853 -9.853 1.00 64.62 118 PRO A C 1
ATOM 896 O O . PRO A 1 118 ? 10.550 10.735 -11.042 1.00 64.62 118 PRO A O 1
ATOM 899 N N . SER A 1 119 ? 11.082 9.802 -9.071 1.00 76.06 119 SER A N 1
ATOM 900 C CA . SER A 1 119 ? 10.985 8.404 -9.470 1.00 76.06 119 SER A CA 1
ATOM 901 C C . SER A 1 119 ? 9.684 7.726 -9.027 1.00 76.06 119 SER A C 1
ATOM 903 O O . SER A 1 119 ? 9.584 6.510 -9.144 1.00 76.06 119 SER A O 1
ATOM 905 N N . ALA A 1 120 ? 8.689 8.461 -8.519 1.00 82.25 120 ALA A N 1
ATOM 906 C CA . ALA A 1 120 ? 7.419 7.892 -8.071 1.00 82.25 120 ALA A CA 1
ATOM 907 C C . ALA A 1 120 ? 6.257 8.257 -9.007 1.00 82.25 120 ALA A C 1
ATOM 909 O O . ALA A 1 120 ? 6.024 9.427 -9.312 1.00 82.25 120 ALA A O 1
ATOM 910 N N . ARG A 1 121 ? 5.488 7.246 -9.413 1.00 87.06 121 ARG A N 1
ATOM 911 C CA . ARG A 1 121 ? 4.170 7.392 -10.037 1.00 87.06 121 ARG A CA 1
ATOM 912 C C . ARG A 1 121 ? 3.114 7.017 -9.005 1.00 87.06 121 ARG A C 1
ATOM 914 O O . ARG A 1 121 ? 3.152 5.914 -8.477 1.00 87.06 121 ARG A O 1
ATOM 921 N N . PHE A 1 122 ? 2.173 7.910 -8.735 1.00 88.69 122 PHE A N 1
ATOM 922 C CA . PHE A 1 122 ? 1.045 7.625 -7.848 1.00 88.69 122 PHE A CA 1
ATOM 923 C C . PHE A 1 122 ? -0.151 7.158 -8.674 1.00 88.69 122 PHE A C 1
ATOM 925 O O . PHE A 1 122 ? -0.375 7.667 -9.773 1.00 88.69 122 PHE A O 1
ATOM 932 N N . THR A 1 123 ? -0.889 6.180 -8.164 1.00 89.50 123 THR A N 1
ATOM 933 C CA . THR A 1 123 ? -2.090 5.629 -8.799 1.00 89.50 123 THR A CA 1
ATOM 934 C C . THR A 1 123 ? -3.118 5.277 -7.731 1.00 89.50 123 THR A C 1
ATOM 936 O O . THR A 1 123 ? -2.769 5.153 -6.555 1.00 89.50 123 THR A O 1
ATOM 939 N N . ASP A 1 124 ? -4.376 5.107 -8.130 1.00 88.62 124 ASP A N 1
ATOM 940 C CA . ASP A 1 124 ? -5.392 4.549 -7.243 1.00 88.62 124 ASP A CA 1
ATOM 941 C C . ASP A 1 124 ? -5.080 3.087 -6.872 1.00 88.62 124 ASP A C 1
ATOM 943 O O . ASP A 1 124 ? -4.444 2.347 -7.632 1.00 88.62 124 ASP A O 1
ATOM 947 N N . GLY A 1 125 ? -5.550 2.673 -5.693 1.00 86.56 125 GLY A N 1
ATOM 948 C CA . GLY A 1 125 ? -5.364 1.319 -5.165 1.00 86.56 125 GLY A CA 1
ATOM 949 C C . GLY A 1 125 ? -5.779 0.204 -6.128 1.00 86.56 125 GLY A C 1
ATOM 950 O O . GLY A 1 125 ? -5.035 -0.761 -6.305 1.00 86.56 125 GLY A O 1
ATOM 951 N N . LEU A 1 126 ? -6.933 0.339 -6.786 1.00 89.25 126 LEU A N 1
ATOM 952 C CA . LEU A 1 126 ? -7.498 -0.717 -7.634 1.00 89.25 126 LEU A CA 1
ATOM 953 C C . LEU A 1 126 ? -6.825 -0.822 -9.004 1.00 89.25 126 LEU A C 1
ATOM 955 O O . LEU A 1 126 ? -6.909 -1.872 -9.635 1.00 89.25 126 LEU A O 1
ATOM 959 N N . SER A 1 127 ? -6.145 0.222 -9.471 1.00 88.12 127 SER A N 1
ATOM 960 C CA . SER A 1 127 ? -5.277 0.135 -10.646 1.00 88.12 127 SER A CA 1
ATOM 961 C C . SER A 1 127 ? -4.012 -0.675 -10.367 1.00 88.12 127 SER A C 1
ATOM 963 O O . SER A 1 127 ? -3.498 -1.322 -11.278 1.00 88.12 127 SER A O 1
ATOM 965 N N . LEU A 1 128 ? -3.499 -0.653 -9.128 1.00 86.81 128 LEU A N 1
ATOM 966 C CA . LEU A 1 128 ? -2.315 -1.432 -8.751 1.00 86.81 128 LEU A CA 1
ATOM 967 C C . LEU A 1 128 ? -2.660 -2.870 -8.335 1.00 86.81 128 LEU A C 1
ATOM 969 O O . LEU A 1 128 ? -1.936 -3.789 -8.721 1.00 86.81 128 LEU A O 1
ATOM 973 N N . LEU A 1 129 ? -3.744 -3.038 -7.568 1.00 89.62 129 LEU A N 1
ATOM 974 C CA . LEU A 1 129 ? -4.258 -4.314 -7.053 1.00 89.62 129 LEU A CA 1
ATOM 975 C C . LEU A 1 129 ? -5.747 -4.487 -7.433 1.00 89.62 129 LEU A C 1
ATOM 977 O O . LEU A 1 129 ? -6.635 -4.304 -6.588 1.00 89.62 129 LEU A O 1
ATOM 981 N N . PRO A 1 130 ? -6.060 -4.780 -8.709 1.00 89.38 130 PRO A N 1
ATOM 982 C CA . PRO A 1 130 ? -7.439 -4.926 -9.189 1.00 89.38 130 PRO A CA 1
ATOM 983 C C . PRO A 1 130 ? -8.219 -6.063 -8.514 1.00 89.38 130 PRO A C 1
ATOM 985 O O . PRO A 1 130 ? -9.451 -6.021 -8.467 1.00 89.38 130 PRO A O 1
ATOM 988 N N . GLU A 1 131 ? -7.526 -7.046 -7.948 1.00 90.75 131 GLU A N 1
ATOM 989 C CA . GLU A 1 131 ? -8.067 -8.193 -7.213 1.00 90.75 131 GLU A CA 1
ATOM 990 C C . GLU A 1 131 ? -8.867 -7.757 -5.975 1.00 90.75 131 GLU A C 1
ATOM 992 O O . GLU A 1 131 ? -9.788 -8.450 -5.536 1.00 90.75 131 GLU A O 1
ATOM 997 N N . LEU A 1 132 ? -8.569 -6.570 -5.435 1.00 88.50 132 LEU A N 1
ATOM 998 C CA . LEU A 1 132 ? -9.272 -6.002 -4.285 1.00 88.50 132 LEU A CA 1
ATOM 999 C C . LEU A 1 132 ? -10.626 -5.376 -4.640 1.00 88.50 132 LEU A C 1
ATOM 1001 O O . LEU A 1 132 ? -11.378 -5.026 -3.731 1.00 88.50 132 LEU A O 1
ATOM 1005 N N . ARG A 1 133 ? -10.995 -5.270 -5.924 1.00 86.62 133 ARG A N 1
ATOM 1006 C CA . ARG A 1 133 ? -12.234 -4.598 -6.361 1.00 86.62 133 ARG A CA 1
ATOM 1007 C C . ARG A 1 133 ? -13.507 -5.196 -5.752 1.00 86.62 133 ARG A C 1
ATOM 1009 O O . ARG A 1 133 ? -14.445 -4.462 -5.488 1.00 86.62 133 ARG A O 1
ATOM 1016 N N . GLY A 1 134 ? -13.542 -6.505 -5.495 1.00 83.38 134 GLY A N 1
ATOM 1017 C CA . GLY A 1 134 ? -14.687 -7.167 -4.847 1.00 83.38 134 GLY A CA 1
ATOM 1018 C C . GLY A 1 134 ? -14.790 -6.944 -3.331 1.00 83.38 134 GLY A C 1
ATOM 1019 O O . GLY A 1 134 ? -15.755 -7.393 -2.718 1.00 83.38 134 GLY A O 1
ATOM 1020 N N . PHE A 1 135 ? -13.792 -6.294 -2.728 1.00 83.56 135 PHE A N 1
ATOM 1021 C CA . PHE A 1 135 ? -13.659 -6.098 -1.279 1.00 83.56 135 PHE A CA 1
ATOM 1022 C C . PHE A 1 135 ? -13.533 -4.625 -0.884 1.00 83.56 135 PHE A C 1
ATOM 1024 O O . PHE A 1 135 ? -13.776 -4.276 0.273 1.00 83.56 135 PHE A O 1
ATOM 1031 N N . ALA A 1 136 ? -13.122 -3.775 -1.825 1.00 83.81 136 ALA A N 1
ATOM 1032 C CA . ALA A 1 136 ? -13.079 -2.341 -1.636 1.00 83.81 136 ALA A CA 1
ATOM 1033 C C . ALA A 1 136 ? -14.498 -1.767 -1.563 1.00 83.81 136 ALA A C 1
ATOM 1035 O O . ALA A 1 136 ? -15.393 -2.170 -2.304 1.00 83.81 136 ALA A O 1
ATOM 1036 N N . LEU A 1 137 ? -14.692 -0.821 -0.650 1.00 80.94 137 LEU A N 1
ATOM 1037 C CA . LEU A 1 137 ? -15.884 0.003 -0.608 1.00 80.94 137 LEU A CA 1
ATOM 1038 C C . LEU A 1 137 ? -15.856 0.916 -1.833 1.00 80.94 137 LEU A C 1
ATOM 1040 O O . LEU A 1 137 ? -14.883 1.642 -2.043 1.00 80.94 137 LEU A O 1
ATOM 1044 N N . ASP A 1 138 ? -16.922 0.876 -2.627 1.00 61.91 138 ASP A N 1
ATOM 1045 C CA . ASP A 1 138 ? -17.117 1.836 -3.706 1.00 61.91 138 ASP A CA 1
ATOM 1046 C C . ASP A 1 138 ? -17.237 3.231 -3.082 1.00 61.91 138 ASP A C 1
ATOM 1048 O O . ASP A 1 138 ? -18.207 3.525 -2.378 1.00 61.91 138 ASP A O 1
ATOM 1052 N N . ALA A 1 139 ? -16.258 4.099 -3.341 1.00 54.38 139 ALA A N 1
ATOM 1053 C CA . ALA A 1 139 ? -16.325 5.501 -2.930 1.00 54.38 139 ALA A CA 1
ATOM 1054 C C . ALA A 1 139 ? -17.514 6.233 -3.593 1.00 54.38 139 ALA A C 1
ATOM 1056 O O . ALA A 1 139 ? -17.996 7.230 -3.060 1.00 54.38 139 ALA A O 1
ATOM 1057 N N . ASP A 1 140 ? -18.016 5.686 -4.709 1.00 46.34 140 ASP A N 1
ATOM 1058 C CA . ASP A 1 140 ? -19.133 6.204 -5.500 1.00 46.34 140 ASP A CA 1
ATOM 1059 C C . ASP A 1 140 ? -20.452 5.438 -5.302 1.00 46.34 140 ASP A C 1
ATOM 1061 O O . ASP A 1 140 ? -21.429 5.735 -5.992 1.00 46.34 140 ASP A O 1
ATOM 1065 N N . ALA A 1 141 ? -20.535 4.463 -4.386 1.00 43.03 141 ALA A N 1
ATOM 1066 C CA . ALA A 1 141 ? -21.802 3.783 -4.126 1.00 43.03 141 ALA A CA 1
ATOM 1067 C C . ALA A 1 141 ? -22.762 4.769 -3.437 1.00 43.03 141 ALA A C 1
ATOM 1069 O O . ALA A 1 141 ? -22.540 5.122 -2.273 1.00 43.03 141 ALA A O 1
ATOM 1070 N N . PRO A 1 142 ? -23.847 5.225 -4.099 1.00 38.59 142 PRO A N 1
ATOM 1071 C CA . PRO A 1 142 ? -24.852 6.016 -3.413 1.00 38.59 142 PRO A CA 1
ATOM 1072 C C . PRO A 1 142 ? -25.417 5.156 -2.283 1.00 38.59 142 PRO A C 1
ATOM 1074 O O . PRO A 1 142 ? -25.821 4.011 -2.495 1.00 38.59 142 PRO A O 1
ATOM 1077 N N . GLY A 1 143 ? -25.384 5.692 -1.065 1.00 39.59 143 GLY A N 1
ATOM 1078 C CA . GLY A 1 143 ? -25.754 4.960 0.136 1.00 39.59 143 GLY A CA 1
ATOM 1079 C C . GLY A 1 143 ? -27.091 4.222 0.014 1.00 39.59 143 GLY A C 1
ATOM 1080 O O . GLY A 1 143 ? -28.084 4.769 -0.453 1.00 39.59 143 GLY A O 1
ATOM 1081 N N . GLY A 1 144 ? -27.102 2.982 0.507 1.00 45.69 144 GLY A N 1
ATOM 1082 C CA . GLY A 1 144 ? -28.269 2.351 1.121 1.00 45.69 144 GLY A CA 1
ATOM 1083 C C . GLY A 1 144 ? -29.539 2.265 0.276 1.00 45.69 144 GLY A C 1
ATOM 1084 O O . GLY A 1 144 ? -30.521 2.946 0.552 1.00 45.69 144 GLY A O 1
ATOM 1085 N N . GLY A 1 145 ? -29.587 1.311 -0.648 1.00 31.75 145 GLY A N 1
ATOM 1086 C CA . GLY A 1 145 ? -30.850 0.751 -1.122 1.00 31.75 145 GLY A CA 1
ATOM 1087 C C . GLY A 1 145 ? -31.211 -0.500 -0.325 1.00 31.75 145 GLY A C 1
ATOM 1088 O O . GLY A 1 145 ? -30.976 -1.606 -0.802 1.00 31.75 145 GLY A O 1
ATOM 1089 N N . ASN A 1 146 ? -31.790 -0.351 0.872 1.00 44.66 146 ASN A N 1
ATOM 1090 C CA . ASN A 1 146 ? -32.526 -1.446 1.516 1.00 44.66 146 ASN A CA 1
ATOM 1091 C C . ASN A 1 146 ? -33.798 -1.710 0.694 1.00 44.66 146 ASN A C 1
ATOM 1093 O O . ASN A 1 146 ? -34.886 -1.228 1.004 1.00 44.66 146 ASN A O 1
ATOM 1097 N N . GLY A 1 147 ? -33.647 -2.451 -0.400 1.00 34.97 147 GLY A N 1
ATOM 1098 C CA . GLY A 1 147 ? -34.748 -3.003 -1.172 1.00 34.97 147 GLY A CA 1
ATOM 1099 C C . GLY A 1 147 ? -35.277 -4.254 -0.488 1.00 34.97 147 GLY A C 1
ATOM 1100 O O . GLY A 1 147 ? -35.030 -5.363 -0.957 1.00 34.97 147 GLY A O 1
ATOM 1101 N N . SER A 1 148 ? -35.999 -4.085 0.623 1.00 39.06 148 SER A N 1
ATOM 1102 C CA . SER A 1 148 ? -36.896 -5.125 1.126 1.00 39.06 148 SER A CA 1
ATOM 1103 C C . SER A 1 148 ? -37.885 -5.467 0.015 1.00 39.06 148 SER A C 1
ATOM 1105 O O . SER A 1 148 ? -38.827 -4.720 -0.240 1.00 39.06 148 SER A O 1
ATOM 1107 N N . SER A 1 149 ? -37.663 -6.592 -0.660 1.00 34.62 149 SER A N 1
ATOM 1108 C CA . SER A 1 149 ? -38.678 -7.196 -1.513 1.00 34.62 149 SER A CA 1
ATOM 1109 C C . SER A 1 149 ? -39.719 -7.838 -0.601 1.00 34.62 149 SER A C 1
ATOM 1111 O O . SER A 1 149 ? -39.565 -8.972 -0.160 1.00 34.62 149 SER A O 1
ATOM 1113 N N . LEU A 1 150 ? -40.752 -7.067 -0.265 1.00 35.41 150 LEU A N 1
ATOM 1114 C CA . LEU A 1 150 ? -42.055 -7.609 0.091 1.00 35.41 150 LEU A CA 1
ATOM 1115 C C . LEU A 1 150 ? -42.809 -7.825 -1.219 1.00 35.41 150 LEU A C 1
ATOM 1117 O O . LEU A 1 150 ? -43.240 -6.853 -1.835 1.00 35.41 150 LEU A O 1
ATOM 1121 N N . HIS A 1 151 ? -42.943 -9.084 -1.627 1.00 36.72 151 HIS A N 1
ATOM 1122 C CA . HIS A 1 151 ? -44.055 -9.566 -2.439 1.00 36.72 151 HIS A CA 1
ATOM 1123 C C . HIS A 1 151 ? -44.254 -11.063 -2.222 1.00 36.72 151 HIS A C 1
ATOM 1125 O O . HIS A 1 151 ? -43.235 -11.786 -2.154 1.00 36.72 151 HIS A O 1
#

Foldseek 3Di:
DPQQLLVVLVLVVVCLVVVQFKKKWKAFPVGDTDIDTSVCSVVSNVVVVVCVVPCVPRSWMKMKMWTFDPDDDPPDDTAIEIWIWIGGPVFIEKDALVRVQCVVQCDDPDSHGDPRDPRYDGGIPCVVRVVCVVTYDDPPPDDDDPPPPDD

Sequence (151 aa):
MAHGLRKIVEVLDEHAQAGDGLSITLLTISGQVMNFSDDNWRSLTQSVDELISSEADEDTYVVIVRRPDEKPAPGKIPLKTIAGFVVSKAGILTLSAEEIREAIQTGNQTGKRIPPEPSARFTDGLSLLPELRGFALDADAPGGGNGSSLH